Protein AF-A0A1I5HFX7-F1 (afdb_monomer)

Sequence (80 aa):
MTAKRFPTISIAVTVVLAVVLTASNTIYERYCAFGFGGFQCNDPVSGYGSALITTSLVSIALLVVSAAIAVWKLIAWARS

Radius of gyration: 18.22 Å; Cα contacts (8 Å, |Δi|>4): 53; chains: 1; bounding box: 56×21×41 Å

Mean predicted aligned error: 8.4 Å

pLDDT: mean 78.8, std 11.53, range [44.97, 91.31]

Structure (mmCIF, N/CA/C/O backbone):
data_AF-A0A1I5HFX7-F1
#
_entry.id   AF-A0A1I5HFX7-F1
#
loop_
_atom_site.group_PDB
_atom_site.id
_atom_site.type_symbol
_atom_site.label_atom_id
_atom_site.label_alt_id
_atom_site.label_comp_id
_atom_site.label_asym_id
_atom_site.label_entity_id
_atom_site.label_seq_id
_atom_site.pdbx_PDB_ins_code
_atom_site.Cartn_x
_atom_site.Cartn_y
_atom_site.Cartn_z
_atom_site.occupancy
_atom_site.B_iso_or_equiv
_atom_site.auth_seq_id
_atom_site.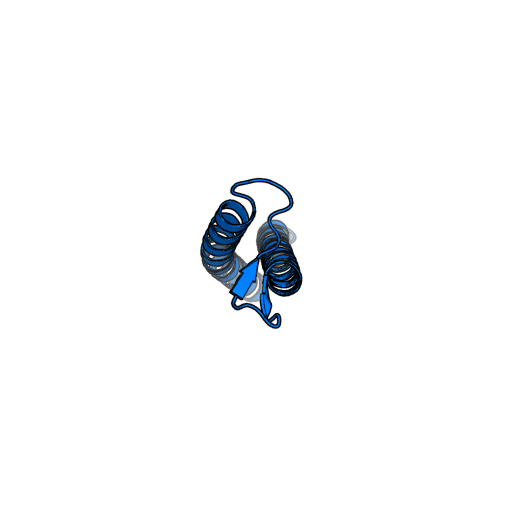auth_comp_id
_atom_site.auth_asym_id
_atom_site.auth_atom_id
_atom_site.pdbx_PDB_model_num
ATOM 1 N N . MET A 1 1 ? -32.941 4.669 18.234 1.00 46.16 1 MET A N 1
ATOM 2 C CA . MET A 1 1 ? -31.737 3.819 18.109 1.00 46.16 1 MET A CA 1
ATOM 3 C C . MET A 1 1 ? -30.890 4.375 16.978 1.00 46.16 1 MET A C 1
ATOM 5 O O . MET A 1 1 ? -31.265 4.235 15.822 1.00 46.16 1 MET A O 1
ATOM 9 N N . THR A 1 2 ? -29.815 5.093 17.287 1.00 54.34 2 THR A N 1
ATOM 10 C CA . THR A 1 2 ? -28.916 5.636 16.260 1.00 54.34 2 THR A CA 1
ATOM 11 C C . THR A 1 2 ? -28.083 4.481 15.715 1.00 54.34 2 THR A C 1
ATOM 13 O O . THR A 1 2 ? -27.298 3.891 16.454 1.00 54.34 2 THR A O 1
ATOM 16 N N . ALA A 1 3 ? -28.297 4.096 14.455 1.00 60.47 3 ALA A N 1
ATOM 17 C CA . ALA A 1 3 ? -27.552 3.006 13.834 1.00 60.47 3 ALA A CA 1
ATOM 18 C C . ALA A 1 3 ? -26.051 3.338 13.840 1.00 60.47 3 ALA A C 1
ATOM 20 O O . ALA A 1 3 ? -25.629 4.366 13.302 1.00 60.47 3 ALA A O 1
ATOM 21 N N . LYS A 1 4 ? -25.241 2.480 14.469 1.00 66.69 4 LYS A N 1
ATOM 22 C CA . LYS A 1 4 ? -23.785 2.638 14.477 1.00 66.69 4 LYS A CA 1
ATOM 23 C C . LYS A 1 4 ? -23.265 2.494 13.060 1.00 66.69 4 LYS A C 1
ATOM 25 O O . LYS A 1 4 ? -23.356 1.422 12.464 1.00 66.69 4 LYS A O 1
ATOM 30 N N . ARG A 1 5 ? -22.702 3.575 12.527 1.00 75.12 5 ARG A N 1
ATOM 31 C CA . ARG A 1 5 ? -22.072 3.556 11.209 1.00 75.12 5 ARG A CA 1
ATOM 32 C C . ARG A 1 5 ? -20.813 2.699 11.273 1.00 75.12 5 ARG A C 1
ATOM 34 O O . ARG A 1 5 ? -19.906 2.975 12.055 1.00 75.12 5 ARG A O 1
ATOM 41 N N . PHE A 1 6 ? -20.786 1.665 10.444 1.00 79.81 6 PHE A N 1
ATOM 42 C CA . PHE A 1 6 ? -19.608 0.840 10.223 1.00 79.81 6 PHE A CA 1
ATOM 43 C C . PHE A 1 6 ? -18.453 1.710 9.687 1.00 79.81 6 PHE A C 1
ATOM 45 O O . PHE A 1 6 ? -18.705 2.623 8.892 1.00 79.81 6 PHE A O 1
ATOM 52 N N . PRO A 1 7 ? -17.191 1.481 10.097 1.00 82.94 7 PRO A N 1
ATOM 53 C CA . PRO A 1 7 ? -16.050 2.300 9.682 1.00 82.94 7 PRO A CA 1
ATOM 54 C C . PRO A 1 7 ? -15.573 1.985 8.249 1.00 82.94 7 PRO A C 1
ATOM 56 O O . PRO A 1 7 ? -14.394 1.723 8.015 1.00 82.94 7 PRO A O 1
ATOM 59 N N . THR A 1 8 ? -16.480 2.065 7.269 1.00 87.50 8 THR A N 1
ATOM 60 C CA . THR A 1 8 ? -16.250 1.693 5.864 1.00 87.50 8 THR A CA 1
ATOM 61 C C . THR A 1 8 ? -15.077 2.439 5.237 1.00 87.50 8 THR A C 1
ATOM 63 O O . THR A 1 8 ? -14.272 1.827 4.551 1.00 87.50 8 THR A O 1
ATOM 66 N N . ILE A 1 9 ? -14.933 3.744 5.501 1.00 85.50 9 ILE A N 1
ATOM 67 C CA . ILE A 1 9 ? -13.870 4.572 4.902 1.00 85.50 9 ILE A CA 1
ATOM 68 C C . ILE A 1 9 ? -12.486 4.083 5.334 1.00 85.50 9 ILE A C 1
ATOM 70 O O . ILE A 1 9 ? -11.595 3.937 4.507 1.00 85.50 9 ILE A O 1
ATOM 74 N N . SER A 1 10 ? -12.299 3.806 6.626 1.00 83.12 10 SER A N 1
ATOM 75 C CA . SER A 1 10 ? -10.995 3.376 7.140 1.00 83.12 10 SER A CA 1
ATOM 76 C C . SER A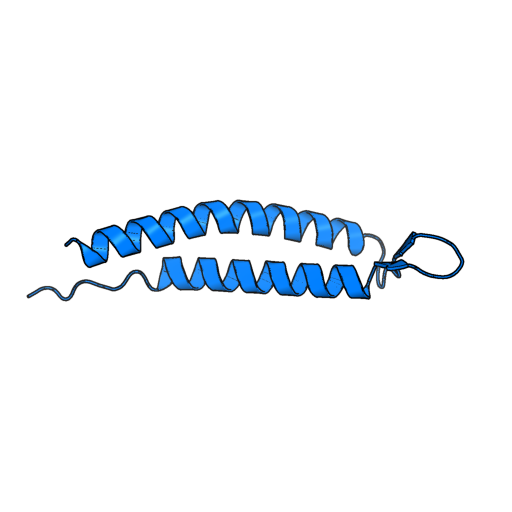 1 10 ? -10.598 2.003 6.598 1.00 83.12 10 SER A C 1
ATOM 78 O O . SER A 1 10 ? -9.432 1.802 6.288 1.00 83.12 10 SER A O 1
ATOM 80 N N . ILE A 1 11 ? -11.569 1.105 6.413 1.00 84.25 11 ILE A N 1
ATOM 81 C CA . ILE A 1 11 ? -11.344 -0.222 5.823 1.00 84.25 11 ILE A CA 1
ATOM 82 C C . ILE A 1 11 ? -11.124 -0.125 4.308 1.00 84.25 11 ILE A C 1
ATOM 84 O O . ILE A 1 11 ? -10.277 -0.812 3.753 1.00 84.25 11 ILE A O 1
ATOM 88 N N . ALA A 1 12 ? -11.854 0.747 3.613 1.00 88.69 12 ALA A N 1
ATOM 89 C CA . ALA A 1 12 ? -11.649 0.960 2.186 1.00 88.69 12 ALA A CA 1
ATOM 90 C C . ALA A 1 12 ? -10.238 1.502 1.911 1.00 88.69 12 ALA A C 1
ATOM 92 O O . ALA A 1 12 ? -9.557 1.007 1.020 1.00 88.69 12 ALA A O 1
ATOM 93 N N . VAL A 1 13 ? -9.766 2.462 2.713 1.00 87.88 13 VAL A N 1
ATOM 94 C CA . VAL A 1 13 ? -8.415 3.030 2.581 1.00 87.88 13 VAL A CA 1
ATOM 95 C C . VAL A 1 13 ? -7.332 1.973 2.812 1.00 87.88 13 VAL A C 1
ATOM 97 O O . VAL A 1 13 ? -6.386 1.910 2.030 1.00 87.88 13 VAL A O 1
ATOM 100 N N . THR A 1 14 ? -7.469 1.108 3.824 1.00 86.75 14 THR A N 1
ATOM 101 C CA . THR A 1 14 ? -6.497 0.024 4.051 1.00 86.75 14 THR A CA 1
ATOM 102 C C . THR A 1 14 ? -6.468 -0.974 2.904 1.00 86.75 14 THR A C 1
ATOM 104 O O . THR A 1 14 ? -5.391 -1.369 2.467 1.00 86.75 14 THR A O 1
ATOM 107 N N . VAL A 1 15 ? -7.637 -1.363 2.388 1.00 89.00 15 VAL A N 1
ATOM 108 C CA . VAL A 1 15 ? -7.733 -2.287 1.251 1.00 89.00 15 VAL A CA 1
ATOM 109 C C . VAL A 1 15 ? -7.105 -1.673 0.002 1.00 89.00 15 VAL A C 1
ATOM 111 O O . VAL A 1 15 ? -6.309 -2.332 -0.659 1.00 89.00 15 VAL A O 1
ATOM 114 N N . VAL A 1 16 ? -7.391 -0.403 -0.297 1.00 90.06 16 VAL A N 1
ATOM 115 C CA . VAL A 1 16 ? -6.787 0.304 -1.437 1.00 90.06 16 VAL A CA 1
ATOM 116 C C . VAL A 1 16 ? -5.265 0.353 -1.306 1.00 90.06 16 VAL A C 1
ATOM 118 O O . VAL A 1 16 ? -4.565 0.035 -2.263 1.00 90.06 16 VAL A O 1
ATOM 121 N N . LEU A 1 17 ? -4.736 0.678 -0.123 1.00 86.62 17 LEU A N 1
ATOM 122 C CA . LEU A 1 17 ? -3.290 0.701 0.115 1.00 86.62 17 LEU A CA 1
ATOM 123 C C . LEU A 1 17 ? -2.648 -0.684 -0.047 1.00 86.62 17 LEU A C 1
ATOM 125 O O . LEU A 1 17 ? -1.568 -0.792 -0.625 1.00 86.62 17 LEU A O 1
ATOM 129 N N . ALA A 1 18 ? -3.322 -1.749 0.392 1.00 87.06 18 ALA A N 1
ATOM 130 C CA . ALA A 1 18 ? -2.852 -3.117 0.191 1.00 87.06 18 ALA A CA 1
ATOM 131 C C . ALA A 1 18 ? -2.837 -3.508 -1.300 1.00 87.06 18 ALA A C 1
ATOM 133 O O . ALA A 1 18 ? -1.886 -4.136 -1.769 1.00 87.06 18 ALA A O 1
ATOM 134 N N . VAL A 1 19 ? -3.850 -3.095 -2.067 1.00 90.44 19 VAL A N 1
ATOM 135 C CA . VAL A 1 19 ? -3.905 -3.309 -3.524 1.00 90.44 19 VAL A CA 1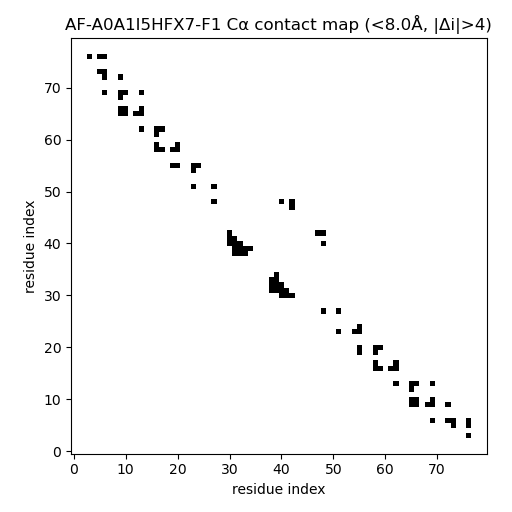
ATOM 136 C C . VAL A 1 19 ? -2.789 -2.545 -4.238 1.00 90.44 19 VAL A C 1
ATOM 138 O O . VAL A 1 19 ? -2.104 -3.112 -5.082 1.00 90.44 19 VAL A O 1
ATOM 141 N N . VAL A 1 20 ? -2.545 -1.283 -3.878 1.00 87.44 20 VAL A N 1
ATOM 142 C CA . VAL A 1 20 ? -1.453 -0.488 -4.466 1.00 87.44 20 VAL A CA 1
ATOM 143 C C . VAL A 1 20 ? -0.096 -1.121 -4.174 1.00 87.44 20 VAL A C 1
ATOM 145 O O . VAL A 1 20 ? 0.751 -1.195 -5.065 1.00 87.44 20 VAL A O 1
ATOM 148 N N . LEU A 1 21 ? 0.107 -1.619 -2.953 1.00 86.56 21 LEU A N 1
ATOM 149 C CA . LEU A 1 21 ? 1.363 -2.247 -2.564 1.00 86.56 21 LEU A CA 1
ATOM 150 C C . LEU A 1 21 ? 1.596 -3.571 -3.299 1.00 86.56 21 LEU A C 1
ATOM 152 O O . LEU A 1 21 ? 2.684 -3.806 -3.820 1.00 86.56 21 LEU A O 1
ATOM 156 N N . THR A 1 22 ? 0.570 -4.418 -3.382 1.00 86.75 22 THR A N 1
ATOM 157 C CA . THR A 1 22 ? 0.650 -5.688 -4.120 1.00 86.75 22 THR A CA 1
ATOM 158 C C . THR A 1 22 ? 0.875 -5.451 -5.610 1.00 86.75 22 THR A C 1
ATOM 160 O O . THR A 1 22 ? 1.775 -6.057 -6.183 1.00 86.75 22 THR A O 1
ATOM 163 N N . ALA A 1 23 ? 0.152 -4.509 -6.222 1.00 85.25 23 ALA A N 1
ATOM 164 C CA . ALA A 1 23 ? 0.371 -4.122 -7.612 1.00 85.25 23 ALA A CA 1
ATOM 165 C C . ALA A 1 23 ? 1.807 -3.620 -7.836 1.00 85.25 23 ALA A C 1
ATOM 167 O O . ALA A 1 23 ? 2.498 -4.127 -8.717 1.00 85.25 23 ALA A O 1
ATOM 168 N N . SER A 1 24 ? 2.296 -2.703 -6.996 1.00 83.56 24 SER A N 1
ATOM 169 C CA . SER A 1 24 ? 3.667 -2.178 -7.087 1.00 83.56 24 SER A CA 1
ATOM 170 C C . SER A 1 24 ? 4.718 -3.285 -6.979 1.00 83.56 24 SER A C 1
ATOM 172 O O . SER A 1 24 ? 5.655 -3.307 -7.773 1.0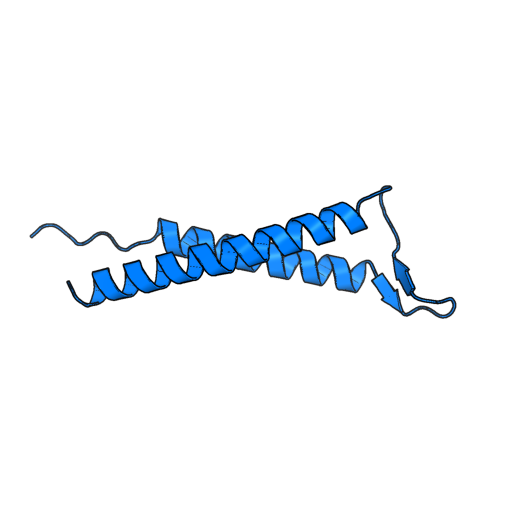0 83.56 24 SER A O 1
ATOM 174 N N . ASN A 1 25 ? 4.532 -4.249 -6.070 1.00 81.31 25 ASN A N 1
ATOM 175 C CA . ASN A 1 25 ? 5.452 -5.376 -5.927 1.00 81.31 25 ASN A CA 1
ATOM 176 C C . ASN A 1 25 ? 5.419 -6.311 -7.147 1.00 81.31 25 ASN A C 1
ATOM 178 O O . ASN A 1 25 ? 6.463 -6.689 -7.665 1.00 81.31 25 ASN A O 1
ATOM 182 N N . THR A 1 26 ? 4.230 -6.625 -7.672 1.00 82.69 26 THR A N 1
ATOM 183 C CA . THR A 1 26 ? 4.116 -7.452 -8.889 1.00 82.69 26 THR A CA 1
ATOM 184 C C . THR A 1 26 ? 4.723 -6.778 -10.116 1.00 82.69 26 THR A C 1
ATOM 186 O O . THR A 1 26 ? 5.279 -7.456 -10.978 1.00 82.69 26 THR A O 1
ATOM 189 N N . ILE A 1 27 ? 4.635 -5.446 -10.203 1.00 80.31 27 ILE A N 1
ATOM 190 C CA . ILE A 1 27 ? 5.322 -4.682 -11.240 1.00 80.31 27 ILE A CA 1
ATOM 191 C C . ILE A 1 27 ? 6.827 -4.798 -11.011 1.00 80.31 27 ILE A C 1
ATOM 193 O O . ILE A 1 27 ? 7.517 -5.171 -11.948 1.00 80.31 27 ILE A O 1
ATOM 197 N N . TYR A 1 28 ? 7.323 -4.562 -9.791 1.00 75.38 28 TYR A N 1
ATOM 198 C CA . TYR A 1 28 ? 8.748 -4.651 -9.460 1.00 75.38 28 TYR A CA 1
ATOM 199 C C . TYR A 1 28 ? 9.357 -6.018 -9.815 1.00 75.38 28 TYR A C 1
ATOM 201 O O . TYR A 1 28 ? 10.399 -6.067 -10.460 1.00 75.38 28 TYR A O 1
ATOM 209 N N . GLU A 1 29 ? 8.684 -7.123 -9.485 1.00 74.50 29 GLU A N 1
ATOM 210 C CA . GLU A 1 29 ? 9.135 -8.484 -9.820 1.00 74.50 29 GLU A CA 1
ATOM 211 C C . GLU A 1 29 ? 9.182 -8.754 -11.331 1.00 74.50 29 GLU A C 1
ATOM 213 O O . GLU A 1 29 ? 10.068 -9.453 -11.816 1.00 74.50 29 GLU A O 1
ATOM 218 N N . ARG A 1 30 ? 8.238 -8.199 -12.103 1.00 73.44 30 ARG A N 1
ATOM 219 C CA . ARG A 1 30 ? 8.246 -8.306 -13.576 1.00 73.44 30 ARG A CA 1
ATOM 220 C C . ARG A 1 30 ? 9.256 -7.367 -14.228 1.00 73.44 30 ARG A C 1
ATOM 222 O O . ARG A 1 30 ? 9.701 -7.614 -15.344 1.00 73.44 30 ARG A O 1
ATOM 229 N N . TYR A 1 31 ? 9.544 -6.271 -13.545 1.00 69.25 31 TYR A N 1
ATOM 230 C CA . TYR A 1 31 ? 10.361 -5.161 -13.994 1.00 69.25 31 TYR A CA 1
ATOM 231 C C . TYR A 1 31 ? 11.858 -5.429 -13.788 1.00 69.25 31 TYR A C 1
ATOM 233 O O . TYR A 1 31 ? 12.662 -5.163 -14.682 1.00 69.25 31 TYR A O 1
ATOM 241 N N . CYS A 1 32 ? 12.216 -6.004 -12.642 1.00 67.75 32 CYS A N 1
ATOM 242 C CA . CYS A 1 32 ? 13.560 -6.443 -12.301 1.00 67.75 32 CYS A CA 1
ATOM 243 C C . CYS A 1 32 ? 13.613 -7.974 -12.319 1.00 67.75 32 CYS A C 1
ATOM 245 O O . CYS A 1 32 ? 13.324 -8.632 -11.320 1.00 67.75 32 CYS A O 1
ATOM 247 N N . ALA A 1 33 ? 13.998 -8.545 -13.459 1.00 60.50 33 ALA A N 1
ATOM 248 C CA . ALA A 1 33 ? 14.233 -9.978 -13.584 1.00 60.50 33 ALA A CA 1
ATOM 249 C C . ALA A 1 33 ? 15.737 -10.278 -13.490 1.00 60.50 33 ALA A C 1
ATOM 251 O O . ALA A 1 33 ? 16.566 -9.586 -14.084 1.00 60.50 33 ALA A O 1
ATOM 252 N N . PHE A 1 34 ? 16.105 -11.346 -12.778 1.00 53.56 34 PHE A N 1
ATOM 253 C CA . PHE A 1 34 ? 17.452 -11.908 -12.873 1.00 53.56 34 PHE A CA 1
ATOM 254 C C . PHE A 1 34 ? 17.648 -12.504 -14.276 1.00 53.56 34 PHE A C 1
ATOM 256 O O . PHE A 1 34 ? 17.023 -13.505 -14.620 1.00 53.56 34 PHE A O 1
ATOM 263 N N . GLY A 1 35 ? 18.509 -11.887 -15.088 1.00 53.00 35 GLY A N 1
ATOM 264 C CA . GLY A 1 35 ? 18.899 -12.377 -16.413 1.00 53.00 35 GLY A CA 1
ATOM 265 C C . GLY A 1 35 ? 20.394 -12.696 -16.497 1.00 53.00 35 GLY A C 1
ATOM 266 O O . GLY A 1 35 ? 21.170 -12.323 -15.617 1.00 53.00 35 GLY A O 1
ATOM 267 N N . PHE A 1 36 ? 20.817 -13.347 -17.588 1.00 44.97 36 PHE A N 1
ATOM 268 C CA . PHE A 1 36 ? 22.195 -13.815 -17.860 1.00 44.97 36 PHE A CA 1
ATOM 269 C C . PHE A 1 36 ? 23.283 -12.708 -17.966 1.00 44.97 36 PHE A C 1
ATOM 271 O O . PHE A 1 36 ? 24.376 -12.962 -18.462 1.00 44.97 36 PHE A O 1
ATOM 278 N N . GLY A 1 37 ? 23.026 -11.492 -17.473 1.00 53.81 37 GLY A N 1
ATOM 279 C CA . GLY A 1 37 ? 23.958 -10.358 -17.456 1.00 53.81 37 GLY A CA 1
ATOM 280 C C . GLY A 1 37 ? 23.877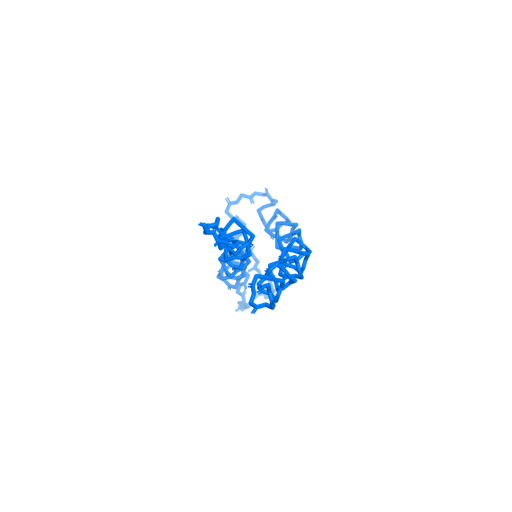 -9.479 -16.200 1.00 53.81 37 GLY A C 1
ATOM 281 O O . GLY A 1 37 ? 24.276 -8.319 -16.264 1.00 53.81 37 GLY A O 1
ATOM 282 N N . GLY A 1 38 ? 23.336 -9.987 -15.083 1.00 57.41 38 GLY A N 1
ATOM 283 C CA . GLY A 1 38 ? 23.181 -9.251 -13.818 1.00 57.41 38 GLY A CA 1
ATOM 284 C C . GLY A 1 38 ? 21.746 -8.779 -13.543 1.00 57.41 38 GLY A C 1
ATOM 285 O O . GLY A 1 38 ? 20.820 -9.109 -14.282 1.00 57.41 38 GLY A O 1
ATOM 286 N N . PHE A 1 39 ? 21.556 -8.026 -12.452 1.00 62.34 39 PHE A N 1
ATOM 287 C CA . PHE A 1 39 ? 20.267 -7.435 -12.067 1.00 62.34 39 PHE A CA 1
ATOM 288 C C . PHE A 1 39 ? 19.910 -6.334 -13.083 1.00 62.34 39 PHE A C 1
ATOM 290 O O . PHE A 1 39 ? 20.388 -5.206 -12.975 1.00 62.34 39 PHE A O 1
ATOM 297 N N . GLN A 1 40 ? 19.145 -6.678 -14.120 1.00 63.50 40 GLN A N 1
ATOM 298 C CA . GLN A 1 40 ? 18.715 -5.730 -15.148 1.00 63.50 40 GLN A CA 1
ATOM 299 C C . GLN A 1 40 ? 17.238 -5.418 -14.950 1.00 63.50 40 GLN A C 1
ATOM 301 O O . GLN A 1 40 ? 16.369 -6.273 -15.108 1.00 63.50 40 GLN A O 1
ATOM 306 N N . CYS A 1 41 ? 16.975 -4.172 -14.584 1.00 71.38 41 CYS A N 1
ATOM 307 C CA . CYS A 1 41 ? 15.634 -3.643 -14.477 1.00 71.38 41 CYS A CA 1
ATOM 308 C C . CYS A 1 41 ? 15.304 -2.909 -15.784 1.00 71.38 41 CYS A C 1
ATOM 310 O O . CYS A 1 41 ? 16.018 -1.988 -16.182 1.00 71.38 41 CYS A O 1
ATOM 312 N N . ASN A 1 42 ? 14.274 -3.356 -16.501 1.00 69.56 42 ASN A N 1
ATOM 313 C CA . ASN A 1 42 ? 13.997 -2.874 -17.856 1.00 69.56 42 ASN A CA 1
ATOM 314 C C . ASN A 1 42 ? 13.120 -1.610 -17.822 1.00 69.56 42 ASN A C 1
ATOM 316 O O . ASN A 1 42 ? 11.922 -1.706 -18.090 1.00 69.56 42 ASN A O 1
ATOM 320 N N . ASP A 1 43 ? 13.691 -0.460 -17.407 1.00 68.19 43 ASP A N 1
ATOM 321 C CA . ASP A 1 43 ? 13.002 0.849 -17.249 1.00 68.19 43 ASP A CA 1
ATOM 322 C C . ASP A 1 43 ? 12.231 1.212 -18.528 1.00 68.19 43 ASP A C 1
ATOM 324 O O . ASP A 1 43 ? 12.863 1.552 -19.528 1.00 68.19 43 ASP A O 1
ATOM 328 N N . PRO A 1 44 ? 10.877 1.193 -18.532 1.00 66.38 44 PRO A N 1
ATOM 329 C CA . PRO A 1 44 ? 10.124 1.672 -19.691 1.00 66.38 44 PRO A CA 1
ATOM 330 C C . PRO A 1 44 ? 10.340 3.177 -19.900 1.00 66.38 44 PRO A C 1
ATOM 332 O O . PRO A 1 44 ? 10.209 3.682 -21.012 1.00 66.38 44 PRO A O 1
ATOM 335 N N . VAL A 1 45 ? 10.661 3.894 -18.818 1.00 73.06 45 VAL A N 1
ATOM 336 C CA . VAL A 1 45 ? 10.967 5.322 -18.776 1.00 73.06 45 VAL A CA 1
ATOM 337 C C . VAL A 1 45 ? 12.028 5.543 -17.698 1.00 73.06 45 VAL A C 1
ATOM 339 O O . VAL A 1 45 ? 11.988 4.899 -16.650 1.00 73.06 45 VAL A O 1
ATOM 342 N N . SER A 1 46 ? 12.962 6.468 -17.926 1.00 75.38 46 SER A N 1
ATOM 343 C CA . SER A 1 46 ? 13.975 6.831 -16.928 1.00 75.38 46 SER A CA 1
ATOM 344 C C . SER A 1 46 ? 13.330 7.229 -15.592 1.00 75.38 46 SER A C 1
ATOM 346 O O . SER A 1 46 ? 12.424 8.061 -15.558 1.00 75.38 46 SER A O 1
ATOM 348 N N . GLY A 1 47 ? 13.794 6.627 -14.492 1.00 72.81 47 GLY A N 1
ATOM 349 C CA . GLY A 1 47 ? 13.309 6.915 -13.139 1.00 72.81 47 GLY A CA 1
ATOM 350 C C . GLY A 1 47 ? 12.039 6.164 -12.726 1.00 72.81 47 GLY A C 1
ATOM 351 O O . GLY A 1 47 ? 11.567 6.370 -11.605 1.00 72.81 47 GLY A O 1
ATOM 352 N N . TYR A 1 48 ? 11.504 5.278 -13.574 1.00 79.00 48 TYR A N 1
ATOM 353 C CA . TYR A 1 48 ? 10.330 4.464 -13.253 1.00 79.00 48 TYR A CA 1
ATOM 354 C C . TYR A 1 48 ? 10.583 3.555 -12.043 1.00 79.00 48 TYR A C 1
ATOM 356 O O . TYR A 1 48 ? 9.785 3.568 -11.104 1.00 79.00 48 TYR A O 1
ATOM 364 N N . GLY A 1 49 ? 11.724 2.856 -11.995 1.00 74.19 49 GLY A N 1
ATOM 365 C CA . GLY A 1 49 ? 12.115 2.052 -10.831 1.00 74.19 49 GLY A CA 1
ATOM 366 C C . GLY A 1 49 ? 12.184 2.851 -9.519 1.00 74.19 49 GLY A C 1
ATOM 367 O O . GLY A 1 49 ? 11.637 2.423 -8.500 1.00 74.19 49 GLY A O 1
ATOM 368 N N . SER A 1 50 ? 12.782 4.048 -9.543 1.00 77.62 50 SER A N 1
ATOM 369 C CA . SER A 1 50 ? 12.873 4.935 -8.371 1.00 77.62 50 SER A CA 1
ATOM 370 C C . SER A 1 50 ? 11.496 5.386 -7.884 1.00 77.62 50 SER A C 1
ATOM 372 O O . SER A 1 50 ? 11.218 5.326 -6.687 1.00 77.62 50 SER A O 1
ATOM 37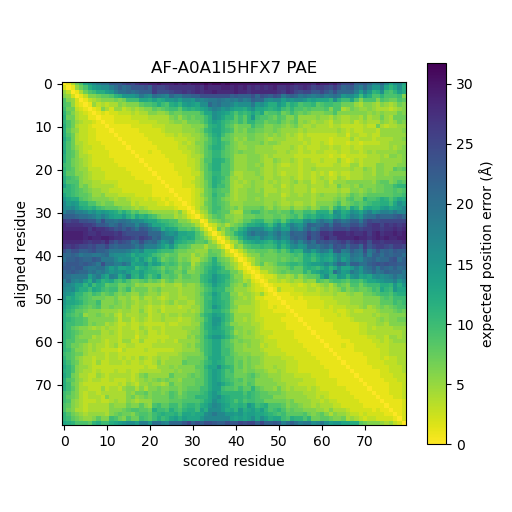4 N N . ALA A 1 51 ? 10.615 5.783 -8.808 1.00 82.12 51 ALA A N 1
ATOM 375 C CA . ALA A 1 51 ? 9.241 6.150 -8.485 1.00 82.12 51 ALA A CA 1
ATOM 376 C C . ALA A 1 51 ? 8.488 4.973 -7.847 1.00 82.12 51 ALA A C 1
ATOM 378 O O . ALA A 1 51 ? 7.839 5.151 -6.819 1.00 82.12 51 ALA A O 1
ATOM 379 N N . LEU A 1 52 ? 8.644 3.761 -8.390 1.00 80.38 52 LEU A N 1
ATOM 380 C CA . LEU A 1 52 ? 8.012 2.547 -7.871 1.00 80.38 52 LEU A CA 1
ATOM 381 C C . LEU A 1 52 ? 8.445 2.224 -6.434 1.00 80.38 52 LEU A C 1
ATOM 383 O O . LEU A 1 52 ? 7.609 1.882 -5.592 1.00 80.38 52 LEU A O 1
ATOM 387 N N . ILE A 1 53 ? 9.740 2.365 -6.135 1.00 82.00 53 ILE A N 1
ATOM 388 C CA . ILE A 1 53 ? 10.289 2.170 -4.786 1.00 82.00 53 ILE A CA 1
ATOM 389 C C . ILE A 1 53 ? 9.718 3.216 -3.826 1.00 82.00 53 ILE A C 1
ATOM 391 O O . ILE A 1 53 ? 9.231 2.862 -2.751 1.00 82.00 53 ILE A O 1
ATOM 395 N N . THR A 1 54 ? 9.724 4.496 -4.211 1.00 85.12 54 THR A N 1
ATOM 396 C CA . THR A 1 54 ? 9.158 5.570 -3.383 1.00 85.12 54 THR A CA 1
ATOM 397 C C . THR A 1 54 ? 7.672 5.338 -3.113 1.00 85.12 54 THR A C 1
ATOM 399 O O . THR A 1 54 ? 7.245 5.400 -1.959 1.00 85.12 54 THR A O 1
ATOM 402 N N . THR A 1 55 ? 6.883 5.005 -4.138 1.00 85.06 55 THR A N 1
ATOM 403 C CA . THR A 1 55 ? 5.453 4.707 -3.988 1.00 85.06 55 THR A CA 1
ATOM 404 C C . THR A 1 55 ? 5.223 3.507 -3.078 1.00 85.06 55 THR A C 1
ATOM 406 O O . THR A 1 55 ? 4.338 3.562 -2.225 1.00 85.06 55 THR A O 1
ATOM 409 N N . SER A 1 56 ? 6.032 2.453 -3.194 1.00 83.12 56 SER A N 1
ATOM 410 C CA . SER A 1 56 ? 5.924 1.263 -2.344 1.00 83.12 56 SER A CA 1
ATOM 411 C C . SER A 1 56 ? 6.215 1.586 -0.878 1.00 83.12 56 SER A C 1
ATOM 413 O O . SER A 1 56 ? 5.413 1.250 -0.009 1.00 83.12 56 SER A O 1
ATOM 415 N N . LEU A 1 57 ? 7.304 2.306 -0.591 1.00 85.06 57 LEU A N 1
ATOM 416 C CA . LEU A 1 57 ? 7.674 2.701 0.774 1.00 85.06 57 LEU A CA 1
ATOM 417 C C . LEU A 1 57 ? 6.613 3.595 1.425 1.00 85.06 57 LEU A C 1
ATOM 419 O O . LEU A 1 57 ? 6.211 3.359 2.566 1.00 85.06 57 LEU A O 1
ATOM 423 N N . VAL A 1 58 ? 6.115 4.589 0.685 1.00 88.50 58 VAL A N 1
ATOM 424 C CA . VAL A 1 58 ? 5.041 5.475 1.156 1.00 88.50 58 VAL A CA 1
ATOM 425 C C . VAL A 1 58 ? 3.753 4.682 1.387 1.00 88.50 58 VAL A C 1
ATOM 427 O O . VAL A 1 58 ? 3.106 4.851 2.421 1.00 88.50 58 VAL A O 1
ATOM 430 N N . SER A 1 59 ? 3.404 3.772 0.474 1.00 85.88 59 SER A N 1
ATOM 431 C CA . SER A 1 59 ? 2.209 2.929 0.602 1.00 85.88 59 SER A CA 1
ATOM 432 C C . SER A 1 59 ? 2.293 1.995 1.806 1.00 85.88 59 SER A C 1
ATOM 434 O O . SER A 1 59 ? 1.296 1.843 2.502 1.00 85.88 59 SER A O 1
ATOM 436 N N . ILE A 1 60 ? 3.466 1.423 2.110 1.00 86.94 60 ILE A N 1
ATOM 437 C CA . ILE A 1 60 ? 3.687 0.602 3.313 1.00 86.94 60 ILE A CA 1
ATOM 438 C C . ILE A 1 60 ? 3.462 1.431 4.577 1.00 86.94 60 ILE A C 1
ATOM 440 O O . ILE A 1 60 ? 2.698 1.021 5.450 1.00 86.94 60 ILE A O 1
ATOM 444 N N . ALA A 1 61 ? 4.093 2.604 4.679 1.00 89.88 61 ALA A N 1
ATOM 445 C CA . ALA A 1 61 ? 3.950 3.465 5.852 1.00 89.88 61 ALA A CA 1
ATOM 446 C C . ALA A 1 61 ? 2.480 3.862 6.079 1.00 89.88 61 ALA A C 1
ATOM 448 O O . ALA A 1 61 ? 1.955 3.745 7.189 1.00 89.88 61 ALA A O 1
ATOM 449 N N . LEU A 1 62 ? 1.784 4.256 5.008 1.00 88.88 62 LEU A N 1
ATOM 450 C CA . LEU A 1 62 ? 0.358 4.575 5.049 1.00 88.88 62 LEU A CA 1
ATOM 451 C C . LEU A 1 62 ? -0.507 3.353 5.371 1.00 88.88 62 LEU A C 1
ATOM 453 O O . LEU A 1 62 ? -1.500 3.482 6.090 1.00 88.88 62 LEU A O 1
ATOM 457 N N . LEU A 1 63 ? -0.152 2.167 4.874 1.00 89.50 63 LEU A N 1
ATOM 458 C CA . LEU A 1 63 ? -0.872 0.927 5.155 1.00 89.50 63 LEU A CA 1
ATOM 459 C C . LEU A 1 63 ? -0.811 0.594 6.646 1.00 89.50 63 LEU A C 1
ATOM 461 O O . LEU A 1 63 ? -1.842 0.289 7.232 1.00 89.50 63 LEU A O 1
ATOM 465 N N . 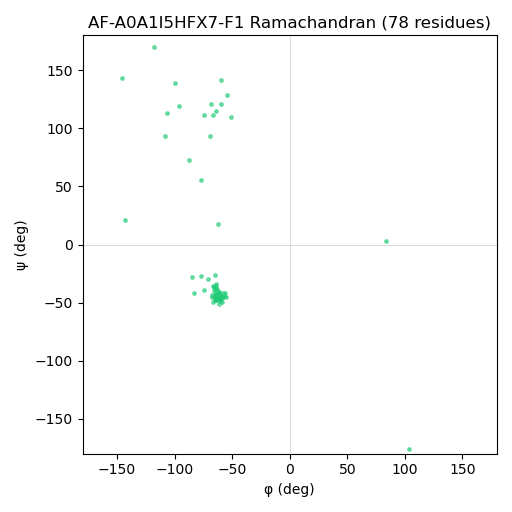VAL A 1 64 ? 0.356 0.722 7.282 1.00 90.00 64 VAL A N 1
ATOM 466 C CA . VAL A 1 64 ? 0.512 0.475 8.725 1.00 90.00 64 VAL A CA 1
ATOM 467 C C . VAL A 1 64 ? -0.372 1.418 9.544 1.00 90.00 64 VAL A C 1
ATOM 469 O O . VAL A 1 64 ? -1.130 0.971 10.408 1.00 90.00 64 VAL A O 1
ATOM 472 N N . VAL A 1 65 ? -0.329 2.719 9.243 1.00 91.31 65 VAL A N 1
ATOM 473 C CA . VAL A 1 65 ? -1.125 3.727 9.961 1.00 91.31 65 VAL A CA 1
ATOM 474 C C . VAL A 1 65 ? -2.622 3.511 9.732 1.00 91.31 65 VAL A C 1
ATOM 476 O O . VAL A 1 65 ? -3.407 3.489 10.682 1.00 91.31 65 VAL A O 1
ATOM 479 N N . SER A 1 66 ? -3.034 3.314 8.480 1.00 88.94 66 SER A N 1
ATOM 480 C CA . SER A 1 66 ? -4.441 3.082 8.144 1.00 88.94 66 SER A CA 1
ATOM 481 C C . SER A 1 66 ? -4.962 1.775 8.744 1.00 88.94 66 SER A C 1
ATOM 483 O O . SER A 1 66 ? -6.092 1.757 9.230 1.00 88.94 66 SER A O 1
ATOM 485 N N . ALA A 1 67 ? -4.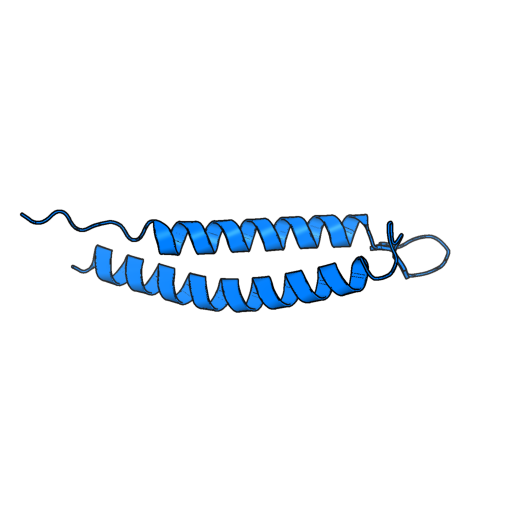146 0.716 8.794 1.00 86.25 67 ALA A N 1
ATOM 486 C CA . ALA A 1 67 ? -4.506 -0.564 9.395 1.00 86.25 67 ALA A CA 1
ATOM 487 C C . ALA A 1 67 ? -4.725 -0.421 10.900 1.00 86.25 67 ALA A C 1
ATOM 489 O O . ALA A 1 67 ? -5.755 -0.866 11.404 1.00 86.25 67 ALA A O 1
ATOM 490 N N . ALA A 1 68 ? -3.830 0.275 11.605 1.00 89.00 68 ALA A N 1
ATOM 491 C CA . ALA A 1 68 ? -4.002 0.563 13.027 1.00 89.00 68 ALA A CA 1
ATOM 492 C C . ALA A 1 68 ? -5.309 1.332 13.299 1.00 89.00 68 ALA A C 1
ATOM 494 O O . ALA A 1 68 ? -6.080 0.962 14.187 1.00 89.00 68 ALA A O 1
ATOM 495 N N . ILE A 1 69 ? -5.609 2.356 12.489 1.00 88.69 69 ILE A N 1
ATOM 496 C CA . ILE A 1 69 ? -6.851 3.136 12.602 1.00 88.69 69 ILE A CA 1
ATOM 497 C C . ILE A 1 69 ? -8.080 2.271 12.299 1.00 88.69 69 ILE A C 1
ATOM 499 O O . ILE A 1 69 ? -9.080 2.352 13.015 1.00 88.69 69 ILE A O 1
ATOM 503 N N . ALA A 1 70 ? -8.033 1.454 11.245 1.00 86.50 70 ALA A N 1
ATOM 504 C CA . ALA A 1 70 ? -9.136 0.585 10.853 1.00 86.50 70 ALA A CA 1
ATOM 505 C C . ALA A 1 70 ? -9.431 -0.461 11.933 1.00 86.50 70 ALA A C 1
ATOM 507 O O . ALA A 1 70 ? -10.589 -0.616 12.315 1.00 86.50 70 ALA A O 1
ATOM 508 N N . VAL A 1 71 ? -8.396 -1.107 12.481 1.00 89.56 71 VAL A N 1
ATOM 509 C CA . VAL A 1 71 ? -8.513 -2.068 13.588 1.00 89.56 71 VAL A CA 1
ATOM 510 C C . VAL A 1 71 ? -9.103 -1.395 14.821 1.00 89.56 71 VAL A C 1
ATOM 512 O O . VAL A 1 71 ? -10.066 -1.903 15.390 1.00 89.56 71 VAL A O 1
ATOM 515 N N . TRP A 1 72 ? -8.596 -0.223 15.209 1.00 88.75 72 TRP A N 1
ATOM 516 C CA . TRP A 1 72 ? -9.118 0.492 16.370 1.00 88.75 72 TRP A CA 1
ATOM 517 C C . TRP A 1 72 ? -10.593 0.873 16.201 1.00 88.75 72 TRP A C 1
ATOM 519 O O . TRP A 1 72 ? -11.401 0.620 17.095 1.00 88.75 72 TRP A O 1
ATOM 529 N N . LYS A 1 73 ? -10.977 1.408 15.035 1.00 86.50 73 LYS A N 1
ATOM 530 C CA . LYS A 1 73 ? -12.379 1.744 14.745 1.00 86.50 73 LYS A CA 1
ATOM 531 C C . LYS A 1 73 ? -13.280 0.514 14.677 1.00 86.50 73 LYS A C 1
ATOM 533 O O . LYS A 1 73 ? -14.423 0.594 15.117 1.00 86.50 73 LYS A O 1
ATOM 538 N N . LEU A 1 74 ? -12.787 -0.604 14.146 1.00 86.75 74 LEU A N 1
ATOM 539 C CA . LEU A 1 74 ? -13.509 -1.878 14.133 1.00 86.75 74 LEU A CA 1
ATOM 540 C C . LEU A 1 74 ? -13.755 -2.389 15.555 1.00 86.75 74 LEU A C 1
ATOM 542 O O . LEU A 1 74 ? -14.885 -2.738 15.884 1.00 86.75 74 LEU A O 1
ATOM 546 N N . ILE A 1 75 ? -12.732 -2.367 16.413 1.00 87.69 75 ILE A N 1
ATOM 547 C CA . ILE A 1 75 ? -12.853 -2.757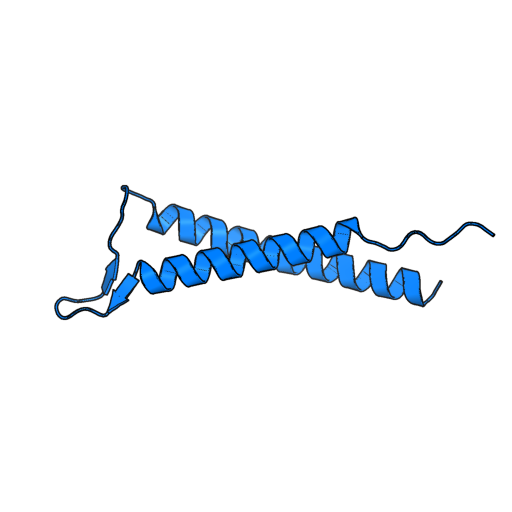 17.823 1.00 87.69 75 ILE A CA 1
ATOM 548 C C . ILE A 1 75 ? -13.826 -1.827 18.555 1.00 87.69 75 ILE A C 1
ATOM 550 O O . ILE A 1 75 ? -14.696 -2.303 19.279 1.00 87.69 75 ILE A O 1
ATOM 554 N N . ALA A 1 76 ? -13.710 -0.511 18.362 1.00 86.19 76 ALA A N 1
ATOM 555 C CA . ALA A 1 76 ? -14.604 0.463 18.982 1.00 86.19 76 ALA A CA 1
ATOM 556 C C . ALA A 1 76 ? -16.062 0.258 18.544 1.00 86.19 76 ALA A C 1
ATOM 558 O O . ALA A 1 76 ? -16.959 0.287 19.384 1.00 86.19 76 ALA A O 1
ATOM 559 N N . TRP A 1 77 ? -16.302 -0.008 17.256 1.00 86.75 77 TRP A N 1
ATOM 560 C CA . TRP A 1 77 ? -17.632 -0.325 16.733 1.00 86.75 77 TRP A CA 1
ATOM 561 C C . TRP A 1 77 ? -18.190 -1.632 17.307 1.00 86.75 77 TRP A C 1
ATOM 563 O O . TRP A 1 77 ? -19.358 -1.661 17.677 1.00 86.75 77 TRP A O 1
ATOM 573 N N . ALA A 1 78 ? -17.365 -2.678 17.422 1.00 83.56 78 ALA A N 1
ATOM 574 C CA . ALA A 1 78 ? -17.776 -3.982 17.945 1.00 83.56 78 ALA A CA 1
ATOM 575 C C . ALA A 1 78 ? -18.047 -3.979 19.460 1.00 83.56 78 ALA A C 1
ATOM 577 O O . ALA A 1 78 ? -18.846 -4.776 19.941 1.00 83.56 78 ALA A O 1
ATOM 578 N N . ARG A 1 79 ? -17.357 -3.115 20.218 1.00 83.50 79 ARG A N 1
ATOM 579 C CA . ARG A 1 79 ? -17.530 -2.971 21.675 1.00 83.50 79 ARG A CA 1
ATOM 580 C C . ARG A 1 79 ? -18.656 -2.030 22.073 1.00 83.50 79 ARG A C 1
ATOM 582 O O . ARG A 1 79 ? -19.158 -2.145 23.187 1.00 83.50 79 ARG A O 1
ATOM 589 N N . SER A 1 80 ? -18.963 -1.052 21.225 1.00 68.12 80 SER A N 1
ATOM 590 C CA . SER A 1 80 ? -20.054 -0.116 21.484 1.00 68.12 80 SER A CA 1
ATOM 591 C C . SER A 1 80 ? -21.366 -0.849 21.347 1.00 68.12 80 SER A C 1
ATOM 593 O O . SER A 1 80 ? -22.343 -0.414 21.996 1.00 68.12 80 SER A O 1
#

Foldseek 3Di:
DPDQDQPVVLVVLLVVLVVLLVVLVVCVPVQFDDDPPGGDGNPPDPCPNVVSVVSNVVSVVSNVVSVVVNVVSNVVSVVD

Secondary structure (DSSP, 8-state):
-------HHHHHHHHHHHHHHHHHHHHHHHHEEEETTEEEE--SSTTHHHHHHHHHHHHHHHHHHHHHHHHHHHHHHHH-

Nearest PDB structures (foldseek):
  8tqe-assembly1_E  TM=5.524E-01  e=4.512E+00  Xenorhabdus nematophila
  8j07-assembly1_i9  TM=4.164E-01  e=4.795E+00  Homo sapiens
  4rqf-assembly1_A  TM=4.359E-01  e=9.375E+00  Homo sapiens

Solvent-accessible surface area (backbone atoms only — not comparable to full-atom values): 4561 Å² total; per-residue (Å²): 132,84,79,80,78,74,64,56,68,43,47,49,53,25,51,51,30,50,50,53,37,52,50,46,49,57,49,47,56,70,38,46,41,88,50,103,84,49,88,49,60,70,62,93,44,93,63,45,64,59,51,49,52,52,52,38,55,51,32,51,58,50,26,54,54,32,42,53,51,26,51,50,46,50,52,52,61,75,72,104